Protein AF-S8BYC7-F1 (afdb_monomer_lite)

Secondary structure (DSSP, 8-state):
---PPPP--------------------------------SSSPPP-SS--EEEEE--SHHHHHHHHHHHHTT-EEEEEES-TT-------EEEHHHHHHTT--TTS--EEE--EEEE-TT--EEEE-TT--TT--EEE--HHHHHHHHHHHHHHTTPEEEE------PPPSSTT--

Foldseek 3Di:
DDDDDDDDDDDDDDDDDDDDDDDDDDPPPPVPPPPDPPDPPDDDDPPDAAEDEQEALFLVSLQVLLVCLLVVHAYEYEHQDLQDFDDDQQWDFPVVCVVVVPDPVQQPDWAQWDWDADPVRDIDIPRPPPDPPGTTGGGTRSSSSNVSNVSSVVSPYHYHNHDDDDDDDDPDSPDD

pLDDT: mean 80.49, std 22.07, range [30.42, 98.5]

Sequence (176 aa):
SSIALESFVGLRRQPTAEKSSAVFNKPTTLRRTLRVTASKTSARVTGRNLRVAVVGGGPAGGAAAETLAKGGIETILIERKLDNCKPCGGAIPLCMVGEFDLPLDIIDRRVTKMKMISPSNVAVDIGRTLKPHEYIGMVRREVLDAYLRDRAAAAGATIINGLFLKMDLPEFKNAP

Structure (mmCIF, N/CA/C/O backbone):
data_AF-S8BYC7-F1
#
_entry.id   AF-S8BYC7-F1
#
loop_
_atom_site.group_PDB
_atom_site.id
_atom_site.type_symbol
_atom_site.label_atom_id
_atom_site.label_alt_id
_atom_site.label_comp_id
_atom_site.label_asym_id
_atom_site.label_entity_id
_atom_site.label_seq_id
_atom_site.pdbx_PDB_ins_code
_atom_site.Cartn_x
_atom_site.Cartn_y
_atom_site.Cartn_z
_atom_site.occupancy
_atom_site.B_iso_or_equiv
_atom_site.auth_seq_id
_atom_site.auth_comp_id
_atom_site.auth_asym_id
_atom_site.auth_atom_id
_atom_site.pdbx_PDB_model_num
ATOM 1 N N . SER A 1 1 ? 6.367 -24.911 -8.406 1.00 40.38 1 SER A N 1
ATOM 2 C CA . SER A 1 1 ? 7.834 -24.924 -8.237 1.00 40.38 1 SER A CA 1
ATOM 3 C C . SER A 1 1 ? 8.243 -23.662 -7.498 1.00 40.38 1 SER A C 1
ATOM 5 O O . SER A 1 1 ? 8.170 -22.588 -8.074 1.00 40.38 1 SER A O 1
ATOM 7 N N . SER A 1 2 ? 8.510 -23.768 -6.194 1.00 34.25 2 SER A N 1
ATOM 8 C CA . SER A 1 2 ? 8.673 -22.621 -5.288 1.00 34.25 2 SER A CA 1
ATOM 9 C C . SER A 1 2 ? 10.102 -22.083 -5.353 1.00 34.25 2 SER A C 1
ATOM 11 O O . SER A 1 2 ? 11.039 -22.834 -5.094 1.00 34.25 2 SER A O 1
ATOM 13 N N . ILE A 1 3 ? 10.277 -20.808 -5.702 1.00 39.56 3 ILE A N 1
ATOM 14 C CA . ILE A 1 3 ? 11.582 -20.136 -5.707 1.00 39.56 3 ILE A CA 1
ATOM 15 C C . ILE A 1 3 ? 11.726 -19.422 -4.363 1.00 39.56 3 ILE A C 1
ATOM 17 O O . ILE A 1 3 ? 11.006 -18.468 -4.084 1.00 39.56 3 ILE A O 1
ATOM 21 N N . ALA A 1 4 ? 12.628 -19.914 -3.516 1.00 35.59 4 ALA A N 1
ATOM 22 C CA . ALA A 1 4 ? 13.038 -19.217 -2.304 1.00 35.59 4 ALA A CA 1
ATOM 23 C C . ALA A 1 4 ? 13.991 -18.072 -2.688 1.00 35.59 4 ALA A C 1
ATOM 25 O O . ALA A 1 4 ? 14.976 -18.294 -3.393 1.00 35.59 4 ALA A O 1
ATOM 26 N N . LEU A 1 5 ? 13.682 -16.849 -2.255 1.00 43.50 5 LEU A N 1
ATOM 27 C CA . LEU A 1 5 ? 14.568 -15.693 -2.384 1.00 43.50 5 LEU A CA 1
ATOM 28 C C . LEU A 1 5 ? 15.505 -15.651 -1.175 1.00 43.50 5 LEU A C 1
ATOM 30 O O . LEU A 1 5 ? 15.052 -15.549 -0.036 1.00 43.50 5 LEU A O 1
ATOM 34 N N . GLU A 1 6 ? 16.807 -15.726 -1.438 1.00 47.56 6 GLU A N 1
ATOM 35 C CA . GLU A 1 6 ? 17.845 -15.516 -0.429 1.00 47.56 6 GLU A CA 1
ATOM 36 C C . GLU A 1 6 ? 17.855 -14.063 0.061 1.00 47.56 6 GLU A C 1
ATOM 38 O O . GLU A 1 6 ? 17.713 -13.112 -0.714 1.00 47.56 6 GLU A O 1
ATOM 43 N N . SER A 1 7 ? 18.036 -13.901 1.371 1.00 40.31 7 SER A N 1
ATOM 44 C CA . SER A 1 7 ? 18.074 -12.599 2.035 1.00 40.31 7 SER A CA 1
ATOM 45 C C . SER A 1 7 ? 19.341 -11.813 1.677 1.00 40.31 7 SER A C 1
ATOM 47 O O . SER A 1 7 ? 20.458 -12.323 1.738 1.00 40.31 7 SER A O 1
ATOM 49 N N . PHE A 1 8 ? 19.164 -10.550 1.290 1.00 49.88 8 PHE A N 1
ATOM 50 C CA . PHE A 1 8 ? 20.242 -9.645 0.897 1.00 49.88 8 PHE A CA 1
ATOM 51 C C . PHE A 1 8 ? 21.062 -9.203 2.121 1.00 49.88 8 PHE A C 1
ATOM 53 O O . PHE A 1 8 ? 20.608 -8.386 2.922 1.00 49.88 8 PHE A O 1
ATOM 60 N N . VAL A 1 9 ? 22.286 -9.719 2.258 1.00 45.69 9 VAL A N 1
ATOM 61 C CA . VAL A 1 9 ? 23.288 -9.216 3.211 1.00 45.69 9 VAL A CA 1
ATOM 62 C C . VAL A 1 9 ? 24.200 -8.244 2.461 1.00 45.69 9 VAL A C 1
ATOM 64 O O . VAL A 1 9 ? 24.812 -8.602 1.459 1.00 45.69 9 VAL A O 1
ATOM 67 N N . GLY A 1 10 ? 24.240 -6.989 2.916 1.00 39.00 10 GLY A N 1
ATOM 68 C CA . GLY A 1 10 ? 24.953 -5.893 2.256 1.00 39.00 10 GLY A CA 1
ATOM 69 C C . GLY A 1 10 ? 26.457 -6.126 2.040 1.00 39.00 10 GLY A C 1
ATOM 70 O O . GLY A 1 10 ? 27.084 -6.988 2.652 1.00 39.00 10 GLY A O 1
ATOM 71 N N . LEU A 1 11 ? 27.043 -5.302 1.164 1.00 41.47 11 LEU A N 1
ATOM 72 C CA . LEU A 1 11 ? 28.454 -5.310 0.759 1.00 41.47 11 LEU A CA 1
ATOM 73 C C . LEU A 1 11 ? 29.409 -4.993 1.9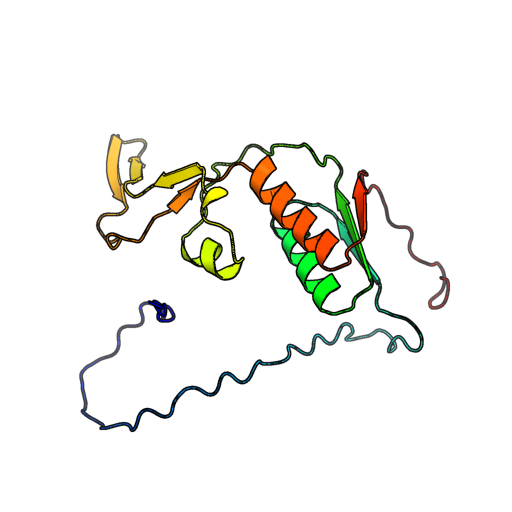27 1.00 41.47 11 LEU A C 1
ATOM 75 O O . LEU A 1 11 ? 29.902 -3.874 2.064 1.00 41.47 11 LEU A O 1
ATOM 79 N N . ARG A 1 12 ? 29.727 -5.994 2.750 1.00 34.19 12 ARG A N 1
ATOM 80 C CA . ARG A 1 12 ? 30.896 -5.974 3.638 1.00 34.19 12 ARG A CA 1
ATOM 81 C C . ARG A 1 12 ? 31.927 -6.960 3.097 1.00 34.19 12 ARG A C 1
ATOM 83 O O . ARG A 1 12 ? 31.698 -8.163 3.101 1.00 34.19 12 ARG A O 1
ATOM 90 N N . ARG A 1 13 ? 33.062 -6.448 2.608 1.00 39.50 13 ARG A N 1
ATOM 91 C CA . ARG A 1 13 ? 34.222 -7.273 2.229 1.00 39.50 13 ARG A CA 1
ATOM 92 C C . ARG A 1 13 ? 34.689 -8.074 3.452 1.00 39.50 13 ARG A C 1
ATOM 94 O O . ARG A 1 13 ? 34.970 -7.469 4.485 1.00 39.50 13 ARG A O 1
ATOM 101 N N . GLN A 1 14 ? 34.806 -9.394 3.323 1.00 36.16 14 GLN A N 1
ATOM 102 C CA . GLN A 1 14 ? 35.555 -10.241 4.256 1.00 36.16 14 GLN A CA 1
ATOM 103 C C . GLN A 1 14 ? 36.804 -10.815 3.562 1.00 36.16 14 GLN A C 1
ATOM 105 O O . GLN A 1 14 ? 36.732 -11.110 2.365 1.00 36.16 14 GLN A O 1
ATOM 110 N N . PRO A 1 15 ? 37.942 -10.962 4.269 1.00 34.75 15 PRO A N 1
ATOM 111 C CA . PRO A 1 15 ? 39.125 -11.633 3.748 1.00 34.75 15 PRO A CA 1
ATOM 112 C C . PRO A 1 15 ? 38.979 -13.162 3.815 1.00 34.75 15 PRO A C 1
ATOM 114 O O . PRO A 1 15 ? 38.385 -13.688 4.747 1.00 34.75 15 PRO A O 1
ATOM 117 N N . THR A 1 16 ? 39.537 -13.800 2.783 1.00 34.22 16 THR A N 1
ATOM 118 C CA . THR A 1 16 ? 40.051 -15.177 2.609 1.00 34.22 16 THR A CA 1
ATOM 119 C C . THR A 1 16 ? 39.579 -16.341 3.497 1.00 34.22 16 THR A C 1
ATOM 121 O O . THR A 1 16 ? 39.525 -16.281 4.717 1.00 34.22 16 THR A O 1
ATOM 124 N N . ALA A 1 17 ? 39.345 -17.451 2.793 1.00 39.28 17 ALA A N 1
ATOM 125 C CA . ALA A 1 17 ? 38.719 -18.705 3.186 1.00 39.28 17 ALA A CA 1
ATOM 126 C C . ALA A 1 17 ? 39.431 -19.543 4.263 1.00 39.28 17 ALA A C 1
ATOM 128 O O . ALA A 1 17 ? 40.625 -19.803 4.158 1.00 39.28 17 ALA A O 1
ATOM 129 N N . GLU A 1 18 ? 38.626 -20.145 5.143 1.00 30.42 18 GLU A N 1
ATOM 130 C CA . GLU A 1 18 ? 38.890 -21.452 5.752 1.00 30.42 18 GLU A CA 1
ATOM 131 C C . GLU A 1 18 ? 37.636 -22.336 5.650 1.00 30.42 18 GLU A C 1
ATOM 133 O O . GLU A 1 18 ? 36.502 -21.886 5.831 1.00 30.42 18 GLU A O 1
ATOM 138 N N . LYS A 1 19 ? 37.846 -23.607 5.290 1.00 35.78 19 LYS A N 1
ATOM 139 C CA . LYS A 1 19 ? 36.805 -24.625 5.118 1.00 35.78 19 LYS A CA 1
ATOM 140 C C . LYS A 1 19 ? 36.374 -25.147 6.490 1.00 35.78 19 LYS A C 1
ATOM 142 O O . LYS A 1 19 ? 37.136 -25.858 7.133 1.00 35.78 19 LYS A O 1
ATOM 147 N N . SER A 1 20 ? 35.134 -24.873 6.888 1.00 32.41 20 SER A N 1
ATOM 148 C CA . SER A 1 20 ? 34.458 -25.587 7.973 1.00 32.41 20 SER A CA 1
ATOM 149 C C . SER A 1 20 ? 33.157 -26.182 7.443 1.00 32.41 20 SER A C 1
ATOM 151 O O . SER A 1 20 ? 32.283 -25.480 6.935 1.00 32.41 20 SER A O 1
ATOM 153 N N . SER A 1 21 ? 33.064 -27.506 7.499 1.00 38.94 21 SER A N 1
ATOM 154 C CA . SER A 1 21 ? 31.879 -28.288 7.167 1.00 38.94 21 SER A CA 1
ATOM 155 C C . SER A 1 21 ? 30.823 -28.083 8.251 1.00 38.94 21 SER A C 1
ATOM 157 O O . SER A 1 21 ? 30.837 -28.762 9.276 1.00 38.94 21 SER A O 1
ATOM 159 N N . ALA A 1 22 ? 29.918 -27.133 8.029 1.00 34.59 22 ALA A N 1
ATOM 160 C CA . ALA A 1 22 ? 28.786 -26.882 8.907 1.00 34.59 22 ALA A CA 1
ATOM 161 C C . ALA A 1 22 ? 27.540 -27.631 8.412 1.0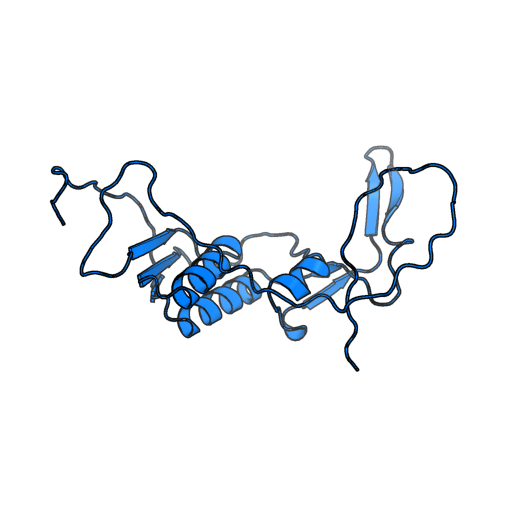0 34.59 22 ALA A C 1
ATOM 163 O O . ALA A 1 22 ? 27.071 -27.447 7.289 1.00 34.59 22 ALA A O 1
ATOM 164 N N . VAL A 1 23 ? 27.009 -28.486 9.281 1.00 37.34 23 VAL A N 1
ATOM 165 C CA . VAL A 1 23 ? 25.729 -29.180 9.128 1.00 37.34 23 VAL A CA 1
ATOM 166 C C . VAL A 1 23 ? 24.604 -28.144 9.006 1.00 37.34 23 VAL A C 1
ATOM 168 O O . VAL A 1 23 ? 24.401 -27.326 9.903 1.00 37.34 23 VAL A O 1
ATOM 171 N N . PHE A 1 24 ? 23.867 -28.173 7.894 1.00 33.56 24 PHE A N 1
ATOM 172 C CA . PHE A 1 24 ? 22.707 -27.311 7.663 1.00 33.56 24 PHE A CA 1
ATOM 173 C C . PHE A 1 24 ? 21.520 -27.787 8.514 1.00 33.56 24 PHE A C 1
ATOM 175 O O . PHE A 1 24 ? 20.750 -28.659 8.108 1.00 33.56 24 PHE A O 1
ATOM 182 N N . ASN A 1 25 ? 21.339 -27.196 9.695 1.00 40.19 25 ASN A N 1
ATOM 183 C CA . ASN A 1 25 ? 20.055 -27.269 10.387 1.00 40.19 25 ASN A CA 1
ATOM 184 C C . ASN A 1 25 ? 19.045 -26.393 9.637 1.00 40.19 25 ASN A C 1
ATOM 186 O O . ASN A 1 25 ? 19.279 -25.203 9.422 1.00 40.19 25 ASN A O 1
ATOM 190 N N . LYS A 1 26 ? 17.915 -26.989 9.235 1.00 37.75 26 LYS A N 1
ATOM 191 C CA . LYS A 1 26 ? 16.782 -26.264 8.644 1.00 37.75 26 LYS A CA 1
ATOM 192 C C . LYS A 1 26 ? 16.400 -25.098 9.568 1.00 37.75 26 LYS A C 1
ATOM 194 O O . LYS A 1 26 ? 16.201 -25.342 10.760 1.00 37.75 26 LYS A O 1
ATOM 199 N N . PRO A 1 27 ? 16.251 -23.861 9.064 1.00 39.69 27 PRO A N 1
ATOM 200 C CA . PRO A 1 27 ? 15.776 -22.766 9.889 1.00 39.69 27 PRO A CA 1
ATOM 201 C C . PRO A 1 27 ? 14.320 -23.050 10.262 1.00 39.69 27 PRO A C 1
ATOM 203 O O . PRO A 1 27 ? 13.408 -22.932 9.446 1.00 39.69 27 PRO A O 1
ATOM 206 N N . THR A 1 28 ? 14.095 -23.457 11.508 1.00 44.72 28 THR A N 1
ATOM 207 C CA . THR A 1 28 ? 12.777 -23.406 12.133 1.00 44.72 28 THR A CA 1
ATOM 208 C C . THR A 1 28 ? 12.301 -21.964 12.060 1.00 44.72 28 THR A C 1
ATOM 210 O O . THR A 1 28 ? 12.857 -21.090 12.727 1.00 44.72 28 THR A O 1
ATOM 213 N N . THR A 1 29 ? 11.286 -21.701 11.237 1.00 49.06 29 THR A N 1
ATOM 214 C CA . THR A 1 29 ? 10.573 -20.425 11.189 1.00 49.06 29 THR A CA 1
ATOM 215 C C . THR A 1 29 ? 9.829 -20.233 12.507 1.00 49.06 29 THR A C 1
ATOM 217 O O . THR A 1 29 ? 8.621 -20.452 12.603 1.00 49.06 29 THR A O 1
ATOM 220 N N . LEU A 1 30 ? 10.555 -19.842 13.552 1.00 47.25 30 LEU A N 1
ATOM 221 C CA . LEU A 1 30 ? 9.968 -19.236 14.732 1.00 47.25 30 LEU A CA 1
ATOM 222 C C . LEU A 1 30 ? 9.342 -17.932 14.247 1.00 47.25 30 LEU A C 1
ATOM 224 O O . LEU A 1 30 ? 10.035 -16.930 14.068 1.00 47.25 30 LEU A O 1
ATOM 228 N N . ARG A 1 31 ? 8.030 -17.959 13.979 1.00 53.06 31 ARG A N 1
ATOM 229 C CA . ARG A 1 31 ? 7.223 -16.747 13.839 1.00 53.06 31 ARG A CA 1
ATOM 230 C C . ARG A 1 31 ? 7.440 -15.956 15.121 1.00 53.06 31 ARG A C 1
ATOM 232 O O . ARG A 1 31 ? 6.837 -16.256 16.147 1.00 53.06 31 ARG A O 1
ATOM 239 N N . ARG A 1 32 ? 8.353 -14.985 15.088 1.00 49.75 32 ARG A N 1
ATOM 240 C CA . ARG A 1 32 ? 8.502 -14.007 16.159 1.00 49.75 32 ARG A CA 1
ATOM 241 C C . ARG A 1 32 ? 7.181 -13.259 16.212 1.00 49.75 32 ARG A C 1
ATOM 243 O O . ARG A 1 32 ? 6.936 -12.373 15.402 1.00 49.75 32 ARG A O 1
ATOM 250 N N . THR A 1 33 ? 6.320 -13.643 17.144 1.00 49.19 33 THR A N 1
ATOM 251 C CA . THR A 1 33 ? 5.204 -12.810 17.572 1.00 49.19 33 THR A CA 1
ATOM 252 C C . THR A 1 33 ? 5.807 -11.503 18.059 1.00 49.19 33 THR A C 1
ATOM 254 O O . THR A 1 33 ? 6.380 -11.438 19.148 1.00 49.19 33 THR A O 1
ATOM 257 N N . LEU A 1 34 ? 5.752 -10.479 17.211 1.00 50.09 34 LEU A N 1
ATOM 258 C CA . LEU A 1 34 ? 6.074 -9.112 17.580 1.00 50.09 34 LEU A CA 1
ATOM 259 C C . LEU A 1 34 ? 5.114 -8.715 18.701 1.00 50.09 34 LEU A C 1
ATOM 261 O O . LEU A 1 34 ? 3.930 -8.477 18.477 1.00 50.09 34 LEU A O 1
ATOM 265 N N . ARG A 1 35 ? 5.621 -8.692 19.936 1.00 53.19 35 ARG A N 1
ATOM 266 C CA . ARG A 1 35 ? 4.882 -8.166 21.078 1.00 53.19 35 ARG A CA 1
ATOM 267 C C . ARG A 1 35 ? 5.071 -6.655 21.081 1.00 53.19 35 ARG A C 1
ATOM 269 O O . ARG A 1 35 ? 6.059 -6.149 21.603 1.00 53.19 35 ARG A O 1
ATOM 276 N N . VAL A 1 36 ? 4.145 -5.944 20.446 1.00 56.62 36 VAL A N 1
ATOM 277 C CA . VAL A 1 36 ? 4.123 -4.480 20.463 1.00 56.62 36 VAL A CA 1
ATOM 278 C C . VAL A 1 36 ? 3.588 -4.029 21.821 1.00 56.62 36 VAL A C 1
ATOM 280 O O . VAL A 1 36 ? 2.401 -4.157 22.116 1.00 56.62 36 VAL A O 1
ATOM 283 N N . THR A 1 37 ? 4.472 -3.526 22.681 1.00 53.41 37 THR A N 1
ATOM 284 C CA . THR A 1 37 ? 4.077 -2.909 23.951 1.00 53.41 37 THR A CA 1
ATOM 285 C C . THR A 1 37 ? 3.661 -1.468 23.667 1.00 53.41 37 THR A C 1
ATOM 287 O O . THR A 1 37 ? 4.506 -0.588 23.537 1.00 53.41 37 THR A O 1
ATOM 290 N N . ALA A 1 38 ? 2.355 -1.225 23.549 1.00 56.69 38 ALA A N 1
ATOM 291 C CA . ALA A 1 38 ? 1.772 0.061 23.145 1.00 56.69 38 ALA A CA 1
ATOM 292 C C . ALA A 1 38 ? 1.925 1.212 24.169 1.00 56.69 38 ALA A C 1
ATOM 294 O O . ALA A 1 38 ? 1.286 2.249 24.030 1.00 56.69 38 ALA A O 1
ATOM 295 N N . SER A 1 39 ? 2.731 1.062 25.222 1.00 55.09 39 SER A N 1
ATOM 296 C CA . SER A 1 39 ? 2.817 2.068 26.278 1.00 55.09 39 SER A CA 1
ATOM 297 C C . SER A 1 39 ? 4.108 1.953 27.087 1.00 55.09 39 SER A C 1
ATOM 299 O O . SER A 1 39 ? 4.389 0.908 27.672 1.00 55.09 39 SER A O 1
ATOM 301 N N . LYS A 1 40 ? 4.867 3.053 27.159 1.00 54.44 40 LYS A N 1
ATOM 302 C CA . LYS A 1 40 ? 5.939 3.255 28.152 1.00 54.44 40 LYS A CA 1
ATOM 303 C C . LYS A 1 40 ? 5.434 3.976 29.417 1.00 54.44 40 LYS A C 1
ATOM 305 O O . LYS A 1 40 ? 6.136 3.973 30.418 1.00 54.44 40 LYS A O 1
ATOM 310 N N . THR A 1 41 ? 4.251 4.603 29.368 1.00 60.62 41 THR A N 1
ATOM 311 C CA . THR A 1 41 ? 3.768 5.567 30.387 1.00 60.62 41 THR A CA 1
ATOM 312 C C . THR A 1 41 ? 2.263 5.522 30.685 1.00 60.62 41 THR A C 1
ATOM 314 O O . THR A 1 41 ? 1.832 6.052 31.703 1.00 60.62 41 THR A O 1
ATOM 317 N N . SER A 1 42 ? 1.445 4.908 29.831 1.00 64.94 42 SER A N 1
ATOM 318 C CA . SER A 1 42 ? -0.009 4.782 30.009 1.00 64.94 42 SER A CA 1
ATOM 319 C C . SER A 1 42 ? -0.397 3.482 30.715 1.00 64.94 42 SER A C 1
ATOM 321 O O . SER A 1 42 ? 0.211 2.431 30.487 1.00 64.94 42 SER A O 1
ATOM 323 N N . ALA A 1 43 ? -1.442 3.547 31.544 1.00 67.75 43 ALA A N 1
ATOM 324 C CA . ALA A 1 43 ? -2.013 2.379 32.204 1.00 67.75 43 ALA A CA 1
ATOM 325 C C . ALA A 1 43 ? -2.436 1.318 31.176 1.00 67.75 43 ALA A C 1
ATOM 327 O O . ALA A 1 43 ? -2.862 1.631 30.061 1.00 67.75 43 ALA A O 1
ATOM 328 N N . ARG A 1 44 ? -2.311 0.042 31.550 1.00 67.12 44 ARG A N 1
ATOM 329 C CA . ARG A 1 44 ? -2.750 -1.068 30.703 1.00 67.12 44 ARG A CA 1
ATOM 330 C C . ARG A 1 44 ? -4.263 -0.965 30.510 1.00 67.12 44 ARG A C 1
ATOM 332 O O . ARG A 1 44 ? -5.003 -0.993 31.486 1.00 67.12 44 ARG A O 1
ATOM 339 N N . VAL A 1 45 ? -4.708 -0.868 29.261 1.00 71.50 45 VAL A N 1
ATOM 340 C CA . VAL A 1 45 ? -6.136 -0.875 28.928 1.00 71.50 45 VAL A CA 1
ATOM 341 C C . VAL A 1 45 ? -6.696 -2.266 29.248 1.00 71.50 45 VAL A C 1
ATOM 343 O O . VAL A 1 45 ? -6.216 -3.262 28.707 1.00 71.50 45 VAL A O 1
ATOM 346 N N . THR A 1 46 ? -7.665 -2.346 30.161 1.00 75.50 46 THR A N 1
ATOM 347 C CA . THR A 1 46 ? -8.364 -3.582 30.547 1.00 75.50 46 THR A CA 1
ATOM 348 C C . THR A 1 46 ? -9.827 -3.512 30.106 1.00 75.50 46 THR A C 1
ATOM 350 O O . THR A 1 46 ? -10.421 -2.438 30.071 1.00 75.50 46 THR A O 1
ATOM 353 N N . GLY A 1 47 ? -10.411 -4.650 29.716 1.00 78.56 47 GLY A N 1
ATOM 354 C CA . GLY A 1 47 ? -11.845 -4.750 29.402 1.00 78.56 47 GLY A CA 1
ATOM 355 C C . GLY A 1 47 ? -12.304 -4.162 28.060 1.00 78.56 47 GLY A C 1
ATOM 356 O O . GLY A 1 47 ? -13.498 -4.185 27.786 1.00 78.56 47 GLY A O 1
ATOM 357 N N . ARG A 1 48 ? -11.398 -3.659 27.208 1.00 77.06 48 ARG A N 1
ATOM 358 C CA . ARG A 1 48 ? -11.723 -3.226 25.837 1.00 77.06 48 ARG A CA 1
ATOM 359 C C . ARG A 1 48 ? -10.567 -3.453 24.868 1.00 77.06 48 ARG A C 1
ATOM 361 O O . ARG A 1 48 ? -9.406 -3.460 25.280 1.00 77.06 48 ARG A O 1
ATOM 368 N N . ASN A 1 49 ? -10.892 -3.580 23.584 1.00 78.44 49 ASN A N 1
ATOM 369 C CA . ASN A 1 49 ? -9.893 -3.649 22.522 1.00 78.44 49 ASN A CA 1
ATOM 370 C C . ASN A 1 49 ? -9.169 -2.303 22.378 1.00 78.44 49 ASN A C 1
ATOM 372 O O . ASN A 1 49 ? -9.725 -1.234 22.656 1.00 78.44 49 ASN A O 1
ATOM 376 N N . LEU A 1 50 ? -7.912 -2.359 21.935 1.00 88.19 50 LEU A N 1
ATOM 377 C CA . LEU A 1 50 ? -7.208 -1.158 21.498 1.00 88.19 50 LEU A CA 1
ATOM 378 C C . LEU A 1 50 ? -7.911 -0.598 20.262 1.00 88.19 50 LEU A C 1
ATOM 380 O O . LEU A 1 50 ? -8.302 -1.359 19.378 1.00 88.19 50 LEU A O 1
ATOM 384 N N . ARG A 1 51 ? -8.040 0.728 20.223 1.00 91.25 51 ARG A N 1
ATOM 385 C CA . ARG A 1 51 ? -8.607 1.476 19.102 1.00 91.25 51 ARG A CA 1
ATOM 386 C C . ARG A 1 51 ? -7.517 2.292 18.441 1.00 91.25 51 ARG A C 1
ATOM 388 O O . ARG A 1 51 ? -6.787 2.995 19.140 1.00 91.25 51 ARG A O 1
ATOM 395 N N . VAL A 1 52 ? -7.421 2.215 17.122 1.00 95.00 52 VAL A N 1
ATOM 396 C CA . VAL A 1 52 ? -6.449 2.986 16.345 1.00 95.00 52 VAL A CA 1
ATOM 397 C C . VAL A 1 52 ? -7.146 3.632 15.159 1.00 95.00 52 VAL A C 1
ATOM 399 O O . VAL A 1 52 ? -7.785 2.952 14.359 1.00 95.00 52 VAL A O 1
ATOM 402 N N . ALA A 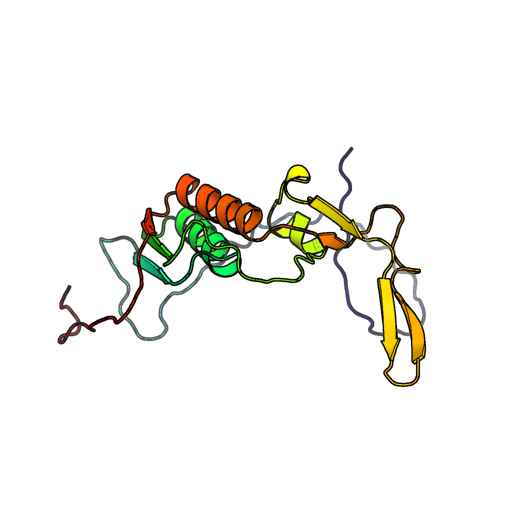1 53 ? -6.986 4.948 15.035 1.00 96.81 53 ALA A N 1
ATOM 403 C CA . ALA A 1 53 ? -7.329 5.678 13.826 1.00 96.81 53 ALA A CA 1
ATOM 404 C C . ALA A 1 53 ? -6.079 5.811 12.942 1.00 96.81 53 ALA A C 1
ATOM 406 O O . ALA A 1 53 ? -5.062 6.357 13.370 1.00 96.81 53 ALA A O 1
ATOM 407 N N . VAL A 1 54 ? -6.151 5.314 11.710 1.00 98.19 54 VAL A N 1
ATOM 408 C CA . VAL A 1 54 ? -5.138 5.483 10.666 1.00 98.19 54 VAL A CA 1
ATOM 409 C C . VAL A 1 54 ? -5.600 6.609 9.748 1.00 98.19 54 VAL A C 1
ATOM 411 O O . VAL A 1 54 ? -6.622 6.488 9.078 1.00 98.19 54 VAL A O 1
ATOM 414 N N . VAL A 1 55 ? -4.861 7.717 9.721 1.00 97.81 55 VAL A N 1
ATOM 415 C CA . VAL A 1 55 ? -5.208 8.890 8.907 1.00 97.81 55 VAL A CA 1
ATOM 416 C C . VAL A 1 55 ? -4.414 8.864 7.601 1.00 97.81 55 VAL A C 1
ATOM 418 O O . VAL A 1 55 ? -3.193 9.015 7.602 1.00 97.81 55 VAL A O 1
ATOM 421 N N . GLY A 1 56 ? -5.125 8.694 6.487 1.00 97.25 56 GLY A N 1
ATOM 422 C CA . GLY A 1 56 ? -4.589 8.515 5.139 1.00 97.25 56 GLY A CA 1
ATOM 423 C C . GLY A 1 56 ? -4.635 7.053 4.690 1.00 97.25 56 GLY A C 1
ATOM 424 O O . GLY A 1 56 ? -4.123 6.169 5.366 1.00 97.25 56 GLY A O 1
ATOM 425 N N . 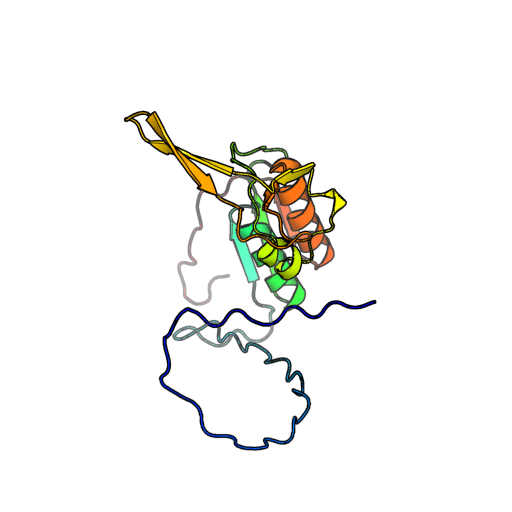GLY A 1 57 ? -5.216 6.805 3.518 1.00 96.31 57 GLY A N 1
ATOM 426 C CA . GLY A 1 57 ? -5.464 5.491 2.917 1.00 96.31 57 GLY A CA 1
ATOM 427 C C . GLY A 1 57 ? -4.587 5.151 1.715 1.00 96.31 57 GLY A C 1
ATOM 428 O O . GLY A 1 57 ? -4.963 4.302 0.914 1.00 96.31 57 GLY A O 1
ATOM 429 N N . GLY A 1 58 ? -3.433 5.808 1.569 1.00 95.56 58 GLY A N 1
ATOM 430 C CA . GLY A 1 58 ? -2.405 5.391 0.609 1.00 95.56 58 GLY A CA 1
ATOM 431 C C . GLY A 1 58 ? -1.704 4.086 1.030 1.00 95.56 58 GLY A C 1
ATOM 432 O O . GLY A 1 58 ? -2.095 3.477 2.025 1.00 95.56 58 GLY A O 1
ATOM 433 N N . PRO A 1 59 ? -0.605 3.679 0.365 1.00 95.06 59 PRO A N 1
ATOM 434 C CA . PRO A 1 59 ? -0.002 2.363 0.584 1.00 95.06 59 PRO A CA 1
ATOM 435 C C . PRO A 1 59 ? 0.429 2.104 2.030 1.00 95.06 59 PRO A C 1
ATOM 437 O O . PRO A 1 59 ? 0.161 1.041 2.580 1.00 95.06 59 PRO A O 1
ATOM 440 N N . ALA A 1 60 ? 1.032 3.107 2.675 1.00 95.62 60 ALA A N 1
ATOM 441 C CA . ALA A 1 60 ? 1.432 3.013 4.076 1.00 95.62 60 ALA A CA 1
ATOM 442 C C . ALA A 1 60 ? 0.224 2.852 5.015 1.00 95.62 60 ALA A C 1
ATOM 444 O O . ALA A 1 60 ? 0.264 2.043 5.936 1.00 95.62 60 ALA A O 1
ATOM 445 N N . GLY A 1 61 ? -0.852 3.602 4.769 1.00 97.19 61 GLY A N 1
ATOM 446 C CA . GLY A 1 61 ? -2.056 3.571 5.594 1.00 97.19 61 GLY A CA 1
ATOM 447 C C . GLY A 1 61 ? -2.866 2.293 5.415 1.00 97.19 61 GLY A C 1
ATOM 448 O O . GLY A 1 61 ? -3.245 1.677 6.406 1.00 97.19 61 GLY A O 1
ATOM 449 N N . GLY A 1 62 ? -3.063 1.848 4.170 1.00 97.00 62 GLY A N 1
ATOM 450 C CA . GLY A 1 62 ? -3.715 0.573 3.867 1.00 97.00 62 GLY A CA 1
ATOM 451 C C . GLY A 1 62 ? -2.977 -0.609 4.500 1.00 97.00 62 GLY A C 1
ATOM 452 O O . GLY A 1 62 ? -3.586 -1.395 5.221 1.00 97.00 62 GLY A O 1
ATOM 453 N N . ALA A 1 63 ? -1.650 -0.675 4.342 1.00 97.06 63 ALA A N 1
ATOM 454 C CA . ALA A 1 63 ? -0.840 -1.729 4.955 1.00 97.06 63 ALA A CA 1
ATOM 455 C C . ALA A 1 63 ? -0.843 -1.680 6.494 1.00 97.06 63 ALA A C 1
ATOM 457 O O . ALA A 1 63 ? -0.919 -2.721 7.154 1.00 97.06 63 ALA A O 1
ATOM 458 N N . ALA A 1 64 ? -0.782 -0.479 7.082 1.00 97.81 64 ALA A N 1
ATOM 459 C CA . ALA A 1 64 ? -0.876 -0.311 8.528 1.00 97.81 64 ALA A CA 1
ATOM 460 C C . ALA A 1 64 ? -2.243 -0.771 9.047 1.00 97.81 64 ALA A C 1
ATOM 462 O O . ALA A 1 64 ? -2.303 -1.544 10.002 1.00 97.81 64 ALA A O 1
ATOM 463 N N . ALA A 1 65 ? -3.330 -0.349 8.399 1.00 98.19 65 ALA A N 1
ATOM 464 C CA . ALA A 1 65 ? -4.680 -0.710 8.804 1.00 98.19 65 ALA A CA 1
ATOM 465 C C . ALA A 1 65 ? -4.938 -2.216 8.681 1.00 98.19 65 ALA A C 1
ATOM 467 O O . ALA A 1 65 ? -5.481 -2.815 9.605 1.00 98.19 65 ALA A O 1
ATOM 468 N N . GLU A 1 66 ? -4.479 -2.844 7.596 1.00 97.88 66 GLU A N 1
ATOM 469 C CA . GLU A 1 66 ? -4.547 -4.296 7.429 1.00 97.88 66 GLU A CA 1
ATOM 470 C C . GLU A 1 66 ? -3.804 -5.029 8.552 1.00 97.88 66 GLU A C 1
ATOM 472 O O . GLU A 1 66 ? -4.332 -5.970 9.146 1.00 97.88 66 GLU A O 1
ATOM 477 N N . THR A 1 67 ? -2.583 -4.591 8.866 1.00 96.56 67 THR A N 1
ATOM 478 C CA . THR A 1 67 ? -1.753 -5.225 9.899 1.00 96.56 67 THR A CA 1
ATOM 479 C C . THR A 1 67 ? -2.386 -5.100 11.284 1.00 96.56 67 THR A C 1
ATOM 481 O O . THR A 1 67 ? -2.419 -6.074 12.038 1.00 96.56 67 THR A O 1
ATOM 484 N N . LEU A 1 68 ? -2.913 -3.919 11.622 1.00 96.25 68 LEU A N 1
ATOM 485 C CA . LEU A 1 68 ? -3.592 -3.671 12.895 1.00 96.25 68 LEU A CA 1
ATOM 486 C C . LEU A 1 68 ? -4.872 -4.510 13.020 1.00 96.25 68 LEU A C 1
ATOM 488 O O . LEU A 1 68 ? -5.068 -5.168 14.043 1.00 96.25 68 LEU A O 1
ATOM 492 N N . ALA A 1 69 ? -5.688 -4.557 11.964 1.00 96.50 69 ALA A N 1
ATOM 493 C CA . ALA A 1 69 ? -6.921 -5.337 11.939 1.00 96.50 69 ALA A CA 1
ATOM 494 C C . ALA A 1 69 ? -6.650 -6.847 12.068 1.00 96.50 69 ALA A C 1
ATOM 496 O O . ALA A 1 69 ? -7.238 -7.506 12.925 1.00 96.50 69 ALA A O 1
ATOM 497 N N . LYS A 1 70 ? -5.655 -7.384 11.341 1.00 95.00 70 LYS A N 1
ATOM 498 C CA . LYS A 1 70 ? -5.177 -8.774 11.511 1.00 95.00 70 LYS A CA 1
ATOM 499 C C . LYS A 1 70 ? -4.676 -9.065 12.930 1.00 95.00 70 LYS A C 1
ATOM 501 O O . LYS A 1 70 ? -4.742 -10.204 13.385 1.00 95.00 70 LYS A O 1
ATOM 506 N N . GLY A 1 71 ? -4.174 -8.047 13.628 1.00 92.62 71 GLY A N 1
ATOM 507 C CA . GLY A 1 71 ? -3.763 -8.118 15.030 1.00 92.62 71 GLY A CA 1
ATOM 508 C C . GLY A 1 71 ? -4.914 -8.081 16.044 1.00 92.62 71 GLY A C 1
ATOM 509 O O . GLY A 1 71 ? -4.642 -8.127 17.243 1.00 92.62 71 GLY A O 1
ATOM 510 N N . GLY A 1 72 ? -6.174 -7.983 15.601 1.00 91.69 72 GLY A N 1
ATOM 511 C CA . GLY A 1 72 ? -7.354 -7.892 16.467 1.00 91.69 72 GLY A CA 1
ATOM 512 C C . GLY A 1 72 ? -7.579 -6.506 17.081 1.00 91.69 72 GLY A C 1
ATOM 513 O O . GLY A 1 72 ? -8.323 -6.374 18.053 1.00 91.69 72 GLY A O 1
ATOM 514 N N . ILE A 1 73 ? -6.918 -5.472 16.552 1.00 94.00 73 ILE A N 1
ATOM 515 C CA . ILE A 1 73 ? -7.081 -4.084 16.993 1.00 94.00 73 ILE A CA 1
ATOM 516 C C . ILE A 1 73 ? -8.272 -3.476 16.253 1.00 94.00 73 ILE A C 1
ATOM 518 O O . ILE A 1 73 ? -8.372 -3.579 15.029 1.00 94.00 73 ILE A O 1
ATOM 522 N N . GLU A 1 74 ? -9.154 -2.798 16.987 1.00 94.94 74 GLU A N 1
ATOM 523 C CA . GLU A 1 74 ? -10.269 -2.054 16.405 1.00 94.94 74 GLU A CA 1
ATOM 524 C C . GLU A 1 74 ? -9.700 -0.873 15.608 1.00 94.94 74 GLU A C 1
ATOM 526 O O . GLU A 1 74 ? -9.201 0.107 16.167 1.00 94.94 74 GLU A O 1
ATOM 531 N N . THR A 1 75 ? -9.702 -1.010 14.285 1.00 97.62 75 THR A N 1
ATOM 532 C CA . THR A 1 75 ? -8.946 -0.134 13.391 1.00 97.62 75 THR A CA 1
ATOM 533 C C . THR A 1 75 ? -9.895 0.643 12.498 1.00 97.62 75 THR A C 1
ATOM 535 O O . THR A 1 75 ? -10.712 0.054 11.794 1.00 97.62 75 THR A O 1
ATOM 538 N N . ILE A 1 76 ? -9.761 1.966 12.504 1.00 98.12 76 ILE A N 1
ATOM 539 C CA . ILE A 1 76 ? -10.513 2.875 11.642 1.00 98.12 76 ILE A CA 1
ATOM 540 C C . ILE A 1 76 ? -9.527 3.548 10.692 1.00 98.12 76 ILE A C 1
ATOM 542 O O . ILE A 1 76 ? -8.637 4.262 11.142 1.00 98.12 76 ILE A O 1
ATOM 546 N N . LEU A 1 77 ? -9.670 3.346 9.386 1.00 98.50 77 LEU A N 1
ATOM 547 C CA . LEU A 1 77 ? -8.896 4.053 8.368 1.00 98.50 77 LEU A CA 1
ATOM 548 C C . LEU A 1 77 ? -9.729 5.210 7.823 1.00 98.50 77 LEU A C 1
ATOM 550 O O . LEU A 1 77 ? -10.839 5.001 7.347 1.00 98.50 77 LEU A O 1
ATOM 554 N N . ILE A 1 78 ? -9.184 6.420 7.861 1.00 98.19 78 ILE A N 1
ATOM 555 C CA . ILE A 1 78 ? -9.837 7.635 7.372 1.00 98.19 78 ILE A CA 1
ATOM 556 C C . ILE A 1 78 ? -9.067 8.124 6.148 1.00 98.19 78 ILE A C 1
ATOM 558 O O . ILE A 1 78 ? -7.902 8.499 6.262 1.00 98.19 78 ILE A O 1
ATOM 562 N N . GLU A 1 79 ? -9.701 8.144 4.980 1.00 97.25 79 GLU A N 1
ATOM 563 C CA . GLU A 1 79 ? -9.114 8.683 3.749 1.00 97.25 79 GLU A CA 1
ATOM 564 C C . GLU A 1 79 ? -10.033 9.742 3.149 1.00 97.25 79 GLU A C 1
ATOM 566 O O . GLU A 1 79 ? -11.232 9.529 3.012 1.00 97.25 79 GLU A O 1
ATOM 571 N N . ARG A 1 80 ? -9.458 10.884 2.763 1.00 96.31 80 ARG A N 1
ATOM 572 C CA . ARG A 1 80 ? -10.195 12.031 2.224 1.00 96.31 80 ARG A CA 1
ATOM 573 C C . ARG A 1 80 ? -10.797 11.746 0.851 1.00 96.31 80 ARG A C 1
ATOM 575 O O . ARG A 1 80 ? -11.842 12.302 0.531 1.00 96.31 80 ARG A O 1
ATOM 582 N N . LYS A 1 81 ? -10.086 11.005 0.001 1.00 93.81 81 LYS A N 1
ATOM 583 C CA . LYS A 1 81 ? -10.502 10.730 -1.377 1.00 93.81 81 LYS A CA 1
ATOM 584 C C . LYS A 1 81 ? -10.185 9.290 -1.757 1.00 93.81 81 LYS A C 1
ATOM 586 O O . LYS A 1 81 ? -9.056 8.963 -2.120 1.00 93.81 81 LYS A O 1
ATOM 591 N N . LEU A 1 82 ? -11.203 8.437 -1.703 1.00 92.44 82 LEU A N 1
ATOM 592 C CA . LEU A 1 82 ? -11.080 7.012 -2.022 1.00 92.44 82 LEU A CA 1
ATOM 593 C C . LEU A 1 82 ? -10.811 6.726 -3.512 1.00 92.44 82 LEU A C 1
ATOM 595 O O . LEU A 1 82 ? -10.378 5.626 -3.844 1.00 92.44 82 LEU A O 1
ATOM 599 N N . ASP A 1 83 ? -11.056 7.693 -4.387 1.00 89.62 83 ASP A N 1
ATOM 600 C CA . ASP A 1 83 ? -10.865 7.645 -5.841 1.00 89.62 83 ASP A CA 1
ATOM 601 C C . ASP A 1 83 ? -9.598 8.387 -6.306 1.00 89.62 83 ASP A C 1
ATOM 603 O O . ASP A 1 83 ? -9.316 8.485 -7.500 1.00 89.62 83 ASP A O 1
ATOM 607 N N . ASN A 1 84 ? -8.819 8.948 -5.378 1.00 85.56 84 ASN A N 1
ATOM 608 C CA . ASN A 1 84 ? -7.722 9.832 -5.735 1.00 85.56 84 ASN A CA 1
ATOM 609 C C . ASN A 1 84 ? -6.524 9.079 -6.319 1.00 85.56 84 ASN A C 1
ATOM 611 O O . ASN A 1 84 ? -5.860 8.296 -5.642 1.00 85.56 84 ASN A O 1
ATOM 615 N N . CYS A 1 85 ? -6.150 9.450 -7.540 1.00 85.31 85 CYS A N 1
ATOM 616 C CA . CYS A 1 85 ? -4.873 9.085 -8.137 1.00 85.31 85 CYS A CA 1
ATOM 617 C C . CYS A 1 85 ? -3.815 10.142 -7.779 1.00 85.31 85 CYS A C 1
ATOM 619 O O . CYS A 1 85 ? -3.705 11.190 -8.419 1.00 85.31 85 CYS A O 1
ATOM 621 N N . LYS A 1 86 ? -3.025 9.901 -6.723 1.00 87.25 86 LYS A N 1
ATOM 622 C CA . LYS A 1 86 ? -1.884 10.778 -6.405 1.00 87.25 86 LYS A CA 1
ATOM 623 C C . LYS A 1 86 ? -0.847 10.678 -7.538 1.00 87.25 86 LYS A C 1
ATOM 625 O O . LYS A 1 86 ? -0.420 9.560 -7.831 1.00 87.25 86 LYS A O 1
ATOM 630 N N . PRO A 1 87 ? -0.346 11.802 -8.092 1.00 90.19 87 PRO A N 1
ATOM 631 C CA . PRO A 1 87 ? 0.713 11.757 -9.094 1.00 90.19 87 PRO A CA 1
ATOM 632 C C . PRO A 1 87 ? 1.960 11.107 -8.486 1.00 90.19 87 PRO A C 1
ATOM 634 O O . PRO A 1 87 ? 2.507 11.569 -7.480 1.00 90.19 87 PRO A O 1
ATOM 637 N N . CYS A 1 88 ? 2.371 9.984 -9.062 1.00 92.19 88 CYS A N 1
ATOM 638 C CA . CYS A 1 88 ? 3.475 9.164 -8.589 1.00 92.19 88 CYS A CA 1
ATOM 639 C C . CYS A 1 88 ? 4.124 8.476 -9.787 1.00 92.19 88 CYS A C 1
ATOM 641 O O . CYS A 1 88 ? 3.437 8.121 -10.739 1.00 92.19 88 CYS A O 1
ATOM 643 N N . GLY A 1 89 ? 5.437 8.248 -9.723 1.00 93.62 89 GLY A N 1
ATOM 644 C CA . GLY A 1 89 ? 6.138 7.490 -10.759 1.00 93.62 89 GLY A CA 1
ATOM 645 C C . GLY A 1 89 ? 5.724 6.017 -10.824 1.00 93.62 89 GLY A C 1
ATOM 646 O O . GLY A 1 89 ? 6.011 5.372 -11.819 1.00 93.62 89 GLY A O 1
ATOM 647 N N . GLY A 1 90 ? 5.077 5.475 -9.784 1.00 94.00 90 GLY A N 1
ATOM 648 C CA . GLY A 1 90 ? 4.536 4.110 -9.781 1.00 94.00 90 GLY A CA 1
ATOM 649 C C . GLY A 1 90 ? 5.576 2.993 -9.654 1.00 94.00 90 GLY A C 1
ATOM 650 O O . GLY A 1 90 ? 5.201 1.829 -9.644 1.00 94.00 90 GLY A O 1
ATOM 651 N N . ALA A 1 91 ? 6.866 3.313 -9.547 1.00 95.62 91 ALA A N 1
ATOM 652 C CA . ALA A 1 91 ? 7.926 2.318 -9.429 1.00 95.62 91 ALA A CA 1
ATOM 653 C C . ALA A 1 91 ? 7.882 1.595 -8.069 1.00 95.62 91 ALA A C 1
ATOM 655 O O . ALA A 1 91 ? 8.032 2.227 -7.022 1.00 95.62 91 ALA A O 1
ATOM 656 N N . ILE A 1 92 ? 7.733 0.270 -8.093 1.00 95.00 92 ILE A N 1
ATOM 657 C CA . ILE A 1 92 ? 7.790 -0.625 -6.936 1.00 95.00 92 ILE A CA 1
ATOM 658 C C . ILE A 1 92 ? 8.870 -1.706 -7.152 1.00 95.00 92 ILE A C 1
ATOM 660 O O . ILE A 1 92 ? 8.846 -2.420 -8.159 1.00 95.00 92 ILE A O 1
ATOM 664 N N . PRO A 1 93 ? 9.857 -1.839 -6.248 1.00 92.50 93 PRO A N 1
ATOM 665 C CA . PRO A 1 93 ? 10.865 -2.895 -6.331 1.00 92.50 93 PRO A CA 1
ATOM 666 C C . PRO A 1 93 ? 10.261 -4.302 -6.232 1.00 92.50 93 PRO A C 1
ATOM 668 O O . PRO A 1 93 ? 9.284 -4.507 -5.514 1.00 92.50 93 PRO A O 1
ATOM 671 N N . LEU A 1 94 ? 10.893 -5.297 -6.865 1.00 91.56 94 LEU A N 1
ATOM 672 C CA . LEU A 1 94 ? 10.430 -6.690 -6.810 1.00 91.56 94 LEU A CA 1
ATOM 673 C C . LEU A 1 94 ? 10.345 -7.246 -5.377 1.00 91.56 94 LEU A C 1
ATOM 675 O O . LEU A 1 94 ? 9.434 -8.012 -5.075 1.00 91.56 94 LEU A O 1
ATOM 679 N N . CYS A 1 95 ? 11.247 -6.838 -4.476 1.00 92.31 95 CYS A N 1
ATOM 680 C CA . CYS A 1 95 ? 11.175 -7.247 -3.071 1.00 92.31 95 CYS A CA 1
ATOM 681 C C . CYS A 1 95 ? 9.876 -6.782 -2.394 1.00 92.31 95 CYS A C 1
ATOM 683 O O . CYS A 1 95 ? 9.277 -7.551 -1.652 1.00 92.31 95 CYS A O 1
ATOM 685 N N . MET A 1 96 ? 9.396 -5.578 -2.715 1.00 93.31 96 MET A N 1
ATOM 686 C CA . MET A 1 96 ? 8.161 -5.021 -2.157 1.00 93.31 96 MET A CA 1
ATOM 687 C C . MET A 1 96 ? 6.919 -5.729 -2.711 1.00 93.31 96 MET A C 1
ATOM 689 O O . MET A 1 96 ? 5.943 -5.905 -1.994 1.00 93.31 96 MET A O 1
ATOM 693 N N . VAL A 1 97 ? 6.951 -6.187 -3.966 1.00 92.50 97 VAL A N 1
ATOM 694 C CA . VAL A 1 97 ? 5.862 -7.007 -4.530 1.00 92.50 97 VAL A CA 1
ATOM 695 C C . VAL A 1 97 ? 5.661 -8.274 -3.695 1.00 92.50 97 VAL A C 1
ATOM 697 O O . VAL A 1 97 ? 4.531 -8.602 -3.347 1.00 92.50 97 VAL A O 1
ATOM 700 N N . GLY A 1 98 ? 6.759 -8.948 -3.334 1.00 90.69 98 GLY A N 1
ATOM 701 C CA . GLY A 1 98 ? 6.716 -10.131 -2.475 1.00 90.69 98 GLY A CA 1
ATOM 702 C C . GLY A 1 98 ? 6.357 -9.812 -1.022 1.00 90.69 98 GLY A C 1
ATOM 703 O O . GLY A 1 98 ? 5.536 -10.505 -0.433 1.00 90.69 98 GLY A O 1
ATOM 704 N N . GLU A 1 99 ? 6.935 -8.756 -0.445 1.00 91.75 99 GLU A N 1
ATOM 705 C CA . GLU A 1 99 ? 6.703 -8.372 0.956 1.00 91.75 99 GLU A CA 1
ATOM 706 C C . GLU A 1 99 ? 5.239 -8.016 1.238 1.00 91.75 99 GLU A C 1
ATOM 708 O O . GLU A 1 99 ? 4.699 -8.393 2.276 1.00 91.75 99 GLU A O 1
ATOM 713 N N . PHE A 1 100 ? 4.581 -7.334 0.299 1.00 91.31 100 PHE A N 1
ATOM 714 C CA . PHE A 1 100 ? 3.180 -6.940 0.436 1.00 91.31 100 PHE A CA 1
ATOM 715 C C . PHE A 1 100 ? 2.201 -7.961 -0.150 1.00 91.31 100 PHE A C 1
ATOM 717 O O . PHE A 1 100 ? 1.000 -7.703 -0.118 1.00 91.31 100 PHE A O 1
ATOM 724 N N . ASP A 1 101 ? 2.674 -9.107 -0.650 1.00 92.38 101 ASP A N 1
ATOM 725 C CA . ASP A 1 101 ? 1.851 -10.122 -1.324 1.00 92.38 101 ASP A CA 1
ATOM 726 C C . ASP A 1 101 ? 0.945 -9.484 -2.396 1.00 92.38 101 ASP A C 1
ATOM 728 O O . ASP A 1 101 ? -0.290 -9.566 -2.376 1.00 92.38 101 ASP A O 1
ATOM 732 N N . LEU A 1 102 ? 1.573 -8.691 -3.271 1.00 94.12 102 LEU A N 1
ATOM 733 C CA . LEU A 1 102 ? 0.872 -8.006 -4.348 1.00 94.12 102 LEU A CA 1
ATOM 734 C C . LEU A 1 102 ? 0.683 -8.975 -5.518 1.00 94.12 102 LEU A C 1
ATOM 736 O O . LEU A 1 102 ? 1.668 -9.542 -6.006 1.00 94.12 102 LEU A O 1
ATOM 740 N N . PRO A 1 103 ? -0.549 -9.147 -6.014 1.00 94.31 103 PRO A N 1
ATOM 741 C CA . PRO A 1 103 ? -0.792 -9.975 -7.172 1.00 94.31 103 PRO A CA 1
ATOM 742 C C . PRO A 1 103 ? -0.172 -9.313 -8.410 1.00 94.31 103 PRO A C 1
ATOM 744 O O . PRO A 1 103 ? -0.048 -8.090 -8.524 1.00 94.31 103 PRO A O 1
ATOM 747 N N . LEU A 1 104 ? 0.302 -10.150 -9.334 1.00 91.12 104 LEU A N 1
ATOM 748 C CA . LEU A 1 104 ? 1.084 -9.693 -10.485 1.00 91.12 104 LEU A CA 1
ATOM 749 C C . LEU A 1 104 ? 0.260 -8.897 -11.508 1.00 91.12 104 LEU A C 1
ATOM 751 O O . LEU A 1 104 ? 0.852 -8.251 -12.368 1.00 91.12 104 LEU A O 1
ATOM 755 N N . ASP A 1 105 ? -1.067 -8.962 -11.430 1.00 93.38 105 ASP A N 1
ATOM 756 C CA . ASP A 1 105 ? -2.031 -8.235 -12.261 1.00 93.38 105 ASP A CA 1
ATOM 757 C C . ASP A 1 105 ? -2.147 -6.745 -11.893 1.00 93.38 105 ASP A C 1
ATOM 759 O O . ASP A 1 105 ? -2.472 -5.934 -12.755 1.00 93.38 105 ASP A O 1
ATOM 763 N N . ILE A 1 106 ? -1.794 -6.358 -10.662 1.00 94.88 106 ILE A N 1
ATOM 764 C CA . ILE A 1 106 ? -1.681 -4.944 -10.253 1.00 94.88 106 ILE A CA 1
ATOM 765 C C . ILE A 1 106 ? -0.484 -4.251 -10.924 1.00 94.88 106 ILE A C 1
ATOM 767 O O . ILE A 1 106 ? -0.433 -3.022 -11.021 1.00 94.88 106 ILE A O 1
ATOM 771 N N . ILE A 1 107 ? 0.500 -5.020 -11.392 1.00 95.56 107 ILE A N 1
ATOM 772 C CA . ILE A 1 107 ? 1.701 -4.493 -12.037 1.00 95.56 107 ILE A CA 1
ATOM 773 C C . ILE A 1 107 ? 1.404 -4.227 -13.515 1.00 95.56 107 ILE A C 1
ATOM 775 O O . ILE A 1 107 ? 1.533 -5.116 -14.354 1.00 95.56 107 ILE A O 1
ATOM 779 N N . ASP A 1 108 ? 1.080 -2.976 -13.845 1.00 94.44 108 ASP A N 1
ATOM 780 C CA . ASP A 1 108 ? 0.757 -2.559 -15.213 1.00 94.44 108 ASP A CA 1
ATOM 781 C C . ASP A 1 108 ? 1.952 -2.737 -16.174 1.00 94.44 108 ASP A C 1
ATOM 783 O O . ASP A 1 108 ? 1.775 -3.066 -17.349 1.00 94.44 108 ASP A O 1
ATOM 787 N N . ARG A 1 109 ? 3.191 -2.488 -15.712 1.00 95.06 109 ARG A N 1
ATOM 788 C CA . ARG A 1 109 ? 4.410 -2.645 -16.537 1.00 95.06 109 ARG A CA 1
ATOM 789 C C . ARG A 1 109 ? 5.593 -3.177 -15.739 1.00 95.06 109 ARG A C 1
ATOM 791 O O . ARG A 1 109 ? 5.742 -2.886 -14.557 1.00 95.06 109 ARG A O 1
ATOM 798 N N . ARG A 1 110 ? 6.490 -3.895 -16.417 1.00 94.31 110 ARG A N 1
ATOM 799 C CA . ARG A 1 110 ? 7.757 -4.389 -15.856 1.00 94.31 110 ARG A CA 1
ATOM 800 C C . ARG A 1 110 ? 8.928 -3.705 -16.548 1.00 94.31 110 ARG A C 1
ATOM 802 O O . ARG A 1 110 ? 9.160 -3.919 -17.735 1.00 94.31 110 ARG A O 1
ATOM 809 N N . VAL A 1 111 ? 9.651 -2.870 -15.812 1.00 94.50 111 VAL A N 1
ATOM 810 C CA . VAL A 1 111 ? 10.811 -2.134 -16.321 1.00 94.50 111 VAL A CA 1
ATOM 811 C C . VAL A 1 111 ? 12.081 -2.913 -15.993 1.00 94.50 111 VAL A C 1
ATOM 813 O O . VAL A 1 111 ? 12.371 -3.184 -14.831 1.00 94.50 111 VAL A O 1
ATOM 816 N N . THR A 1 112 ? 12.841 -3.267 -17.030 1.00 93.44 112 THR A N 1
ATOM 817 C CA . THR A 1 112 ? 14.110 -4.017 -16.928 1.00 93.44 112 THR A CA 1
ATOM 818 C C . THR A 1 112 ? 15.320 -3.217 -17.409 1.00 93.44 112 THR A C 1
ATOM 820 O O . THR A 1 112 ? 16.460 -3.632 -17.223 1.00 93.44 112 THR A O 1
ATOM 823 N N . LYS A 1 113 ? 15.085 -2.060 -18.037 1.00 91.69 113 LYS A N 1
ATOM 824 C CA . LYS A 1 113 ? 16.118 -1.165 -18.560 1.00 91.69 113 LYS A CA 1
ATOM 825 C C . LYS A 1 113 ? 15.808 0.252 -18.117 1.00 91.69 113 LYS A C 1
ATOM 827 O O . LYS A 1 113 ? 14.728 0.765 -18.403 1.00 91.69 113 LYS A O 1
ATOM 832 N N . MET A 1 114 ? 16.757 0.883 -17.444 1.00 93.38 114 MET A N 1
ATOM 833 C CA . MET A 1 114 ? 16.668 2.270 -17.003 1.00 93.38 114 MET A CA 1
ATOM 834 C C . MET A 1 114 ? 17.911 3.016 -17.481 1.00 93.38 114 MET A C 1
ATOM 836 O O . MET A 1 114 ? 18.959 2.417 -17.709 1.00 93.38 114 MET A O 1
ATOM 840 N N . LYS A 1 115 ? 17.810 4.331 -17.648 1.00 94.56 115 LYS A N 1
ATOM 841 C CA . LYS A 1 115 ? 18.936 5.174 -18.049 1.00 94.56 115 LYS A CA 1
ATOM 842 C C . LYS A 1 115 ? 18.923 6.437 -17.209 1.00 94.56 115 LYS A C 1
ATOM 844 O O . LYS A 1 115 ? 17.908 7.124 -17.151 1.00 94.56 115 LYS A O 1
ATOM 849 N N . MET A 1 116 ? 20.042 6.728 -16.564 1.00 95.00 116 MET A N 1
ATOM 850 C CA . MET A 1 116 ? 20.269 7.992 -15.878 1.00 95.00 116 MET A CA 1
ATOM 851 C C . MET A 1 116 ? 21.035 8.912 -16.824 1.00 95.00 116 MET A C 1
ATOM 853 O O . MET A 1 116 ? 22.067 8.513 -17.358 1.00 95.00 116 MET A O 1
ATOM 857 N N . ILE A 1 117 ? 20.515 10.114 -17.063 1.00 96.38 117 ILE A N 1
ATOM 858 C CA . ILE A 1 117 ? 21.116 11.104 -17.963 1.00 96.38 117 ILE A CA 1
ATOM 859 C C . ILE A 1 117 ? 21.435 12.344 -17.132 1.00 96.38 117 ILE A C 1
ATOM 861 O O . ILE A 1 117 ? 20.551 12.878 -16.462 1.00 96.38 117 ILE A O 1
ATOM 865 N N . SER A 1 118 ? 22.695 12.776 -17.134 1.00 97.44 118 SER A N 1
ATOM 866 C CA . SER A 1 118 ? 23.119 13.986 -16.427 1.00 97.44 118 SER A CA 1
ATOM 867 C C . SER A 1 118 ? 22.784 15.256 -17.225 1.00 97.44 118 SER A C 1
ATOM 869 O O . SER A 1 118 ? 22.626 15.183 -18.446 1.00 97.44 118 SER A O 1
ATOM 871 N N . PRO A 1 119 ? 22.749 16.446 -16.590 1.00 97.75 119 PRO A N 1
ATOM 872 C CA . PRO A 1 119 ? 22.606 17.718 -17.307 1.00 97.75 119 PRO A CA 1
ATOM 873 C C . PRO A 1 119 ? 23.698 17.965 -18.362 1.00 97.75 119 PRO A C 1
ATOM 875 O O . PRO A 1 119 ? 23.454 18.644 -19.352 1.00 97.75 119 PRO A O 1
ATOM 878 N N . SER A 1 120 ? 24.884 17.370 -18.189 1.00 97.75 120 SER A N 1
ATOM 879 C CA . SER A 1 120 ? 25.985 17.393 -19.167 1.00 97.75 120 SER A CA 1
ATOM 880 C C . SER A 1 120 ? 25.829 16.349 -20.284 1.00 97.75 120 SER A C 1
ATOM 882 O O . SER A 1 120 ? 26.788 16.061 -20.994 1.00 97.75 120 SER A O 1
ATOM 884 N N . ASN A 1 121 ? 24.642 15.751 -20.420 1.00 96.00 121 ASN A N 1
ATOM 885 C CA . ASN A 1 121 ? 24.292 14.733 -21.409 1.00 96.00 121 ASN A CA 1
ATOM 886 C C . ASN A 1 121 ? 25.127 13.438 -21.329 1.00 96.00 121 ASN A C 1
ATOM 888 O O . ASN A 1 121 ? 25.276 12.715 -22.314 1.00 96.00 121 ASN A O 1
ATOM 892 N N . VAL A 1 122 ? 25.656 13.112 -20.144 1.00 96.94 122 VAL A N 1
ATOM 893 C CA . VAL A 1 122 ? 26.315 11.822 -19.890 1.00 96.94 122 VAL A CA 1
ATOM 894 C C . VAL A 1 122 ? 25.253 10.803 -19.496 1.00 96.94 122 VAL A C 1
ATOM 896 O O . VAL A 1 122 ? 24.497 11.029 -18.551 1.00 96.94 122 VAL A O 1
ATOM 899 N N . ALA A 1 123 ? 25.197 9.678 -20.208 1.00 95.94 123 ALA A N 1
ATOM 900 C CA . ALA A 1 123 ? 24.222 8.620 -19.974 1.00 95.94 123 ALA A CA 1
ATOM 901 C C . ALA A 1 123 ? 24.851 7.396 -19.294 1.00 95.94 123 ALA A C 1
ATOM 903 O O . ALA A 1 123 ? 25.886 6.895 -19.730 1.00 95.94 123 ALA A O 1
ATOM 904 N N . VAL A 1 124 ? 24.178 6.877 -18.268 1.00 94.50 124 VAL A N 1
ATOM 905 C CA . VAL A 1 124 ? 24.528 5.633 -17.574 1.00 94.50 124 VAL A CA 1
ATOM 906 C C . VAL A 1 124 ? 23.336 4.683 -17.630 1.00 94.50 124 VAL A C 1
ATOM 908 O O . VAL A 1 124 ? 22.248 5.008 -17.151 1.00 94.50 124 VAL A O 1
ATOM 911 N N . ASP A 1 125 ? 23.534 3.499 -18.208 1.00 93.19 125 ASP A N 1
ATOM 912 C CA . ASP A 1 125 ? 22.511 2.453 -18.230 1.00 93.19 125 ASP A CA 1
ATOM 913 C C . ASP A 1 125 ? 22.444 1.736 -16.874 1.00 93.19 125 ASP A C 1
ATOM 915 O O . ASP A 1 125 ? 23.437 1.200 -16.380 1.00 93.19 125 ASP A O 1
ATOM 919 N N . ILE A 1 126 ? 21.245 1.672 -16.304 1.00 87.62 126 ILE A N 1
ATOM 920 C CA . ILE A 1 126 ? 20.922 0.982 -15.057 1.00 87.62 126 ILE A CA 1
ATOM 921 C C . ILE A 1 126 ? 20.101 -0.267 -15.403 1.00 87.62 126 ILE A C 1
ATOM 923 O O . ILE A 1 126 ? 19.215 -0.234 -16.258 1.00 87.62 126 ILE A O 1
ATOM 927 N N . GLY A 1 127 ? 20.400 -1.383 -14.736 1.00 84.19 127 GLY A N 1
ATOM 928 C CA . GLY A 1 127 ? 19.683 -2.651 -14.914 1.00 84.19 127 GLY A CA 1
ATOM 929 C C . GLY A 1 127 ? 20.490 -3.765 -15.584 1.00 84.19 127 GLY A C 1
ATOM 930 O O . GLY A 1 127 ? 20.019 -4.892 -15.645 1.00 84.19 127 GLY A O 1
ATOM 931 N N . ARG A 1 128 ? 21.736 -3.509 -16.015 1.00 83.38 128 ARG A N 1
ATOM 932 C CA . ARG A 1 128 ? 22.624 -4.553 -16.579 1.00 83.38 128 ARG A CA 1
ATOM 933 C C . ARG A 1 128 ? 22.936 -5.690 -15.597 1.00 83.38 128 ARG A C 1
ATOM 935 O O . ARG A 1 128 ? 23.311 -6.774 -16.023 1.00 83.38 128 ARG A O 1
ATOM 942 N N . THR A 1 129 ? 22.802 -5.431 -14.299 1.00 87.81 129 THR A N 1
ATOM 943 C CA . THR A 1 129 ? 23.016 -6.403 -13.220 1.00 87.81 129 THR A CA 1
ATOM 944 C C . THR A 1 129 ? 21.750 -7.160 -12.824 1.00 87.81 129 THR A C 1
ATOM 946 O O . THR A 1 129 ? 21.837 -8.041 -11.974 1.00 87.81 129 THR A O 1
ATOM 949 N N . LEU A 1 130 ? 20.584 -6.809 -13.380 1.00 88.38 130 LEU A N 1
ATOM 950 C CA . LEU A 1 130 ? 19.332 -7.498 -13.075 1.00 88.38 130 LEU A CA 1
ATOM 951 C C . LEU A 1 130 ? 19.354 -8.900 -13.679 1.00 88.38 130 LEU A C 1
ATOM 953 O O . LEU A 1 130 ? 19.748 -9.097 -14.831 1.00 88.38 130 LEU A O 1
ATOM 957 N N . LYS A 1 131 ? 18.889 -9.879 -12.908 1.00 91.19 131 LYS A N 1
ATOM 958 C CA . LYS A 1 131 ? 18.650 -11.231 -13.428 1.00 91.19 131 LYS A CA 1
ATOM 959 C C . LYS A 1 131 ? 17.449 -11.230 -14.385 1.00 91.19 131 LYS A C 1
ATOM 961 O O . LYS A 1 131 ? 16.596 -10.351 -14.288 1.00 91.19 131 LYS A O 1
ATOM 966 N N . PRO A 1 132 ? 17.287 -12.255 -15.246 1.00 89.25 132 PRO A N 1
ATOM 967 C CA . PRO A 1 132 ? 16.192 -12.305 -16.225 1.00 89.25 132 PRO A CA 1
ATOM 968 C C . PRO A 1 132 ? 14.768 -12.181 -15.653 1.00 89.25 132 PRO A C 1
ATOM 970 O O . PRO A 1 132 ? 13.852 -11.796 -16.371 1.00 89.25 132 PRO A O 1
ATOM 973 N N . HIS A 1 133 ? 14.572 -12.519 -14.377 1.00 88.06 133 HIS A N 1
ATOM 974 C CA . HIS A 1 133 ? 13.285 -12.441 -13.678 1.00 88.06 133 HIS A CA 1
ATOM 975 C C . HIS A 1 133 ? 13.148 -11.199 -12.783 1.00 88.06 133 HIS A C 1
ATOM 977 O O . HIS A 1 133 ? 12.091 -11.001 -12.187 1.00 88.06 133 HIS A O 1
ATOM 983 N N . GLU A 1 134 ? 14.198 -10.386 -12.648 1.00 92.06 134 GLU A N 1
ATOM 984 C CA . GLU A 1 134 ? 14.192 -9.184 -11.818 1.00 92.06 134 GLU A CA 1
ATOM 985 C C . GLU A 1 134 ? 13.722 -7.980 -12.640 1.00 92.06 134 GLU A C 1
ATOM 987 O O . GLU A 1 134 ? 14.145 -7.757 -13.775 1.00 92.06 134 GLU A O 1
ATOM 992 N N . TYR A 1 135 ? 12.818 -7.195 -12.063 1.00 93.75 135 TYR A N 1
ATOM 993 C CA . TYR A 1 135 ? 12.246 -6.017 -12.701 1.00 93.75 135 TYR A CA 1
ATOM 994 C C . TYR A 1 135 ? 11.788 -5.007 -11.647 1.00 93.75 135 TYR A C 1
ATOM 996 O O . TYR A 1 135 ? 11.583 -5.342 -10.480 1.00 93.75 135 TYR A O 1
ATOM 1004 N N . ILE A 1 136 ? 11.597 -3.765 -12.078 1.00 95.19 136 ILE A N 1
ATOM 1005 C CA . ILE A 1 136 ? 10.864 -2.752 -11.320 1.00 95.19 136 ILE A CA 1
ATOM 1006 C C . ILE A 1 136 ? 9.418 -2.799 -11.810 1.00 95.19 136 ILE A C 1
ATOM 1008 O O . ILE A 1 136 ? 9.159 -2.631 -13.006 1.00 95.19 136 ILE A O 1
ATOM 1012 N N . GLY A 1 137 ? 8.482 -3.087 -10.910 1.00 95.31 137 GLY A N 1
ATOM 1013 C CA . GLY A 1 137 ? 7.060 -3.024 -11.218 1.00 95.31 137 GLY A CA 1
ATOM 1014 C C . GLY A 1 137 ? 6.622 -1.572 -11.343 1.00 95.31 137 GLY A C 1
ATOM 1015 O O . GLY A 1 137 ? 7.090 -0.719 -10.598 1.00 95.31 137 GLY A O 1
ATOM 1016 N N . MET A 1 138 ? 5.735 -1.282 -12.282 1.00 97.00 138 MET A N 1
ATOM 1017 C CA . MET A 1 138 ? 5.087 0.018 -12.410 1.00 97.00 138 MET A CA 1
ATOM 1018 C C . MET A 1 138 ? 3.609 -0.173 -12.116 1.00 97.00 138 MET A C 1
ATOM 1020 O O . MET A 1 138 ? 2.966 -0.987 -12.778 1.00 97.00 138 MET A O 1
ATOM 1024 N N . VAL A 1 139 ? 3.093 0.562 -11.137 1.00 95.75 139 VAL A N 1
ATOM 1025 C CA . VAL A 1 139 ? 1.704 0.465 -10.683 1.00 95.75 139 VAL A CA 1
ATOM 1026 C C . VAL A 1 139 ? 0.998 1.809 -10.775 1.00 95.75 139 VAL A C 1
ATOM 1028 O O . VAL A 1 139 ? 1.601 2.869 -10.573 1.00 95.75 139 VAL A O 1
ATOM 1031 N N . ARG A 1 140 ? -0.308 1.758 -11.009 1.00 94.38 140 ARG A N 1
ATOM 1032 C CA . ARG A 1 140 ? -1.217 2.888 -10.820 1.00 94.38 140 ARG A CA 1
ATOM 1033 C C . ARG A 1 140 ? -1.628 3.037 -9.359 1.00 94.38 140 ARG A C 1
ATOM 1035 O O . ARG A 1 140 ? -1.909 2.056 -8.670 1.00 94.38 140 ARG A O 1
ATOM 1042 N N . ARG A 1 141 ? -1.650 4.282 -8.873 1.00 94.25 141 ARG A N 1
ATOM 1043 C CA . ARG A 1 141 ? -1.900 4.583 -7.454 1.00 94.25 141 ARG A CA 1
ATOM 1044 C C . ARG A 1 141 ? -3.332 4.300 -7.047 1.00 94.25 141 ARG A C 1
ATOM 1046 O O . ARG A 1 141 ? -3.543 3.749 -5.982 1.00 94.25 141 ARG A O 1
ATOM 1053 N N . GLU A 1 142 ? -4.294 4.605 -7.899 1.00 93.69 142 GLU A N 1
ATOM 1054 C CA . GLU A 1 142 ? -5.701 4.303 -7.669 1.00 93.69 142 GLU A CA 1
ATOM 1055 C C . GLU A 1 142 ? -5.946 2.795 -7.501 1.00 93.69 142 GLU A C 1
ATOM 1057 O O . GLU A 1 142 ? -6.706 2.403 -6.622 1.00 93.69 142 GLU A O 1
ATOM 1062 N N . VAL A 1 143 ? -5.239 1.952 -8.265 1.00 94.69 143 VAL A N 1
ATOM 1063 C CA . VAL A 1 143 ? -5.371 0.487 -8.204 1.00 94.69 143 VAL A CA 1
ATOM 1064 C C . VAL A 1 143 ? -4.671 -0.075 -6.969 1.00 94.69 143 VAL A C 1
ATOM 1066 O O . VAL A 1 143 ? -5.285 -0.815 -6.203 1.00 94.69 143 VAL A O 1
ATOM 1069 N N . LEU A 1 144 ? -3.406 0.300 -6.736 1.00 95.25 144 LEU A N 1
ATOM 1070 C CA . LEU A 1 144 ? -2.651 -0.177 -5.573 1.00 95.25 144 LEU A CA 1
ATOM 1071 C C . LEU A 1 144 ? -3.298 0.275 -4.256 1.00 95.25 144 LEU A C 1
ATOM 1073 O O . LEU A 1 144 ? -3.454 -0.524 -3.333 1.00 95.25 144 LEU A O 1
ATOM 1077 N N . ASP A 1 145 ? -3.664 1.554 -4.158 1.00 95.50 145 ASP A N 1
ATOM 1078 C CA . ASP A 1 145 ? -4.235 2.119 -2.938 1.00 95.50 145 ASP A CA 1
ATOM 1079 C C . ASP A 1 145 ? -5.625 1.519 -2.665 1.00 95.50 145 ASP A C 1
ATOM 1081 O O . ASP A 1 145 ? -5.968 1.302 -1.505 1.00 95.50 145 ASP A O 1
ATOM 1085 N N . ALA A 1 146 ? -6.436 1.243 -3.698 1.00 95.44 146 ALA A N 1
ATOM 1086 C CA . ALA A 1 146 ? -7.706 0.525 -3.541 1.00 95.44 146 ALA A CA 1
ATOM 1087 C C . ALA A 1 146 ? -7.484 -0.907 -3.044 1.00 95.44 146 ALA A C 1
ATOM 1089 O O . ALA A 1 146 ? -8.015 -1.263 -1.998 1.00 95.44 146 ALA A O 1
ATOM 1090 N N . TYR A 1 147 ? -6.606 -1.672 -3.698 1.00 96.31 147 TYR A N 1
ATOM 1091 C CA . TYR A 1 147 ? -6.297 -3.048 -3.302 1.00 96.31 147 TYR A CA 1
ATOM 1092 C C . TYR A 1 147 ? -5.877 -3.168 -1.829 1.00 96.31 147 TYR A C 1
ATOM 1094 O O . TYR A 1 147 ? -6.358 -4.039 -1.102 1.00 96.31 147 TYR A O 1
ATOM 1102 N N . LEU A 1 148 ? -5.002 -2.274 -1.357 1.00 96.69 148 LEU A N 1
ATOM 1103 C CA . LEU A 1 148 ? -4.546 -2.290 0.035 1.00 96.69 148 LEU A CA 1
ATOM 1104 C C . LEU A 1 148 ? -5.651 -1.888 1.023 1.00 96.69 148 LEU A C 1
ATOM 1106 O O . LEU A 1 148 ? -5.712 -2.434 2.124 1.00 96.69 148 LEU A O 1
ATOM 1110 N N . ARG A 1 149 ? -6.543 -0.964 0.647 1.00 97.00 149 ARG A N 1
ATOM 1111 C CA . ARG A 1 149 ? -7.709 -0.603 1.471 1.00 97.00 149 ARG A CA 1
ATOM 1112 C C . ARG A 1 149 ? -8.735 -1.728 1.528 1.00 97.00 149 ARG A C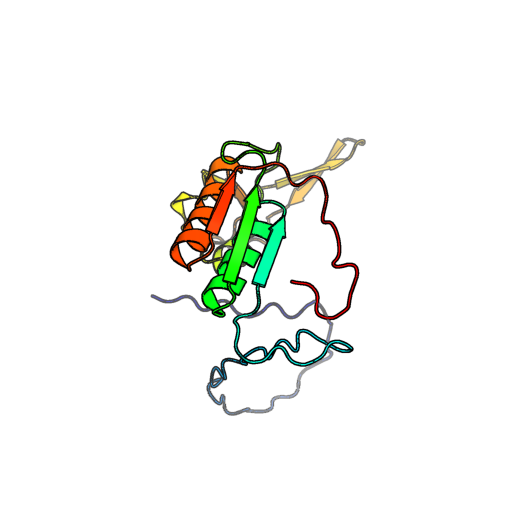 1
ATOM 1114 O O . ARG A 1 149 ? -9.235 -2.013 2.612 1.00 97.00 149 ARG A O 1
ATOM 1121 N N . ASP A 1 150 ? -8.996 -2.394 0.410 1.00 97.12 150 ASP A N 1
ATOM 1122 C CA . ASP A 1 150 ? -9.932 -3.518 0.338 1.00 97.12 150 ASP A CA 1
ATOM 1123 C C . ASP A 1 150 ? -9.435 -4.692 1.185 1.00 97.12 150 ASP A C 1
ATOM 1125 O O . ASP A 1 150 ? -10.202 -5.301 1.931 1.00 97.12 150 ASP A O 1
ATOM 1129 N N . ARG A 1 151 ? -8.123 -4.952 1.171 1.00 97.75 151 ARG A N 1
ATOM 1130 C CA . ARG A 1 151 ? -7.495 -5.918 2.081 1.00 97.75 151 ARG A CA 1
ATOM 1131 C C . ARG A 1 151 ? -7.619 -5.531 3.545 1.00 97.75 151 ARG A C 1
ATOM 1133 O O . ARG A 1 151 ? -7.906 -6.393 4.373 1.00 97.75 151 ARG A O 1
ATOM 1140 N N . ALA A 1 152 ? -7.415 -4.257 3.875 1.00 98.00 152 ALA A N 1
ATOM 1141 C CA . ALA A 1 152 ? -7.611 -3.779 5.238 1.00 98.00 152 ALA A CA 1
ATOM 1142 C C . ALA A 1 152 ? -9.067 -3.967 5.693 1.00 98.00 152 ALA A C 1
ATOM 1144 O O . ALA A 1 152 ? -9.300 -4.463 6.795 1.00 98.00 152 ALA A O 1
ATOM 1145 N N . ALA A 1 153 ? -10.035 -3.651 4.830 1.00 98.12 153 ALA A N 1
ATOM 1146 C CA . ALA A 1 153 ? -11.455 -3.857 5.096 1.00 98.12 153 ALA A CA 1
ATOM 1147 C C . ALA A 1 153 ? -11.794 -5.343 5.291 1.00 98.12 153 ALA A C 1
ATOM 1149 O O . ALA A 1 153 ? -12.436 -5.706 6.275 1.00 98.12 153 ALA A O 1
ATOM 1150 N N . ALA A 1 154 ? -11.289 -6.219 4.418 1.00 98.12 154 ALA A N 1
ATOM 1151 C CA . ALA A 1 154 ? -11.457 -7.667 4.534 1.00 98.12 154 ALA A CA 1
ATOM 1152 C C . ALA A 1 154 ? -10.830 -8.243 5.818 1.00 98.12 154 ALA A C 1
ATOM 1154 O O . ALA A 1 154 ? -11.315 -9.240 6.350 1.00 98.12 154 ALA A O 1
ATOM 1155 N N . ALA A 1 155 ? -9.777 -7.609 6.343 1.00 97.44 155 ALA A N 1
ATOM 1156 C CA . ALA A 1 155 ? -9.172 -7.956 7.627 1.00 97.44 155 ALA A CA 1
ATOM 1157 C C . ALA A 1 155 ? -9.948 -7.425 8.851 1.00 97.44 155 ALA A C 1
ATOM 1159 O O . ALA A 1 155 ? -9.590 -7.770 9.976 1.00 97.44 155 ALA A O 1
ATOM 1160 N N . GLY A 1 156 ? -10.988 -6.607 8.652 1.00 97.19 156 GLY A N 1
ATOM 1161 C CA . GLY A 1 156 ? -11.834 -6.055 9.713 1.00 97.19 156 GLY A CA 1
ATOM 1162 C C . GLY A 1 156 ? -11.594 -4.579 10.044 1.00 97.19 156 GLY A C 1
ATOM 1163 O O . GLY A 1 156 ? -12.115 -4.102 11.051 1.00 97.19 156 GLY A O 1
ATOM 1164 N N . ALA A 1 157 ? -10.816 -3.840 9.243 1.00 98.06 157 ALA A N 1
ATOM 1165 C CA . ALA A 1 157 ? -10.697 -2.392 9.409 1.00 98.06 157 ALA A CA 1
ATOM 1166 C C . ALA A 1 157 ? -11.949 -1.668 8.886 1.00 98.06 157 ALA A C 1
ATOM 1168 O O . ALA A 1 157 ? -12.439 -1.950 7.793 1.00 98.06 157 ALA A O 1
ATOM 1169 N N . THR A 1 158 ? -12.427 -0.667 9.620 1.00 98.19 158 THR A N 1
ATOM 1170 C CA . THR A 1 158 ? -13.511 0.209 9.162 1.00 98.19 158 THR A CA 1
ATOM 1171 C C . THR A 1 158 ? -12.935 1.327 8.306 1.00 98.19 158 THR A C 1
ATOM 1173 O O . THR A 1 158 ? -12.127 2.120 8.787 1.00 98.19 158 THR A O 1
ATOM 1176 N N . ILE A 1 159 ? -13.361 1.424 7.047 1.00 97.94 159 ILE A N 1
ATOM 1177 C CA . ILE A 1 159 ? -12.918 2.481 6.131 1.00 97.94 159 ILE A CA 1
ATOM 1178 C C . ILE A 1 159 ? -13.927 3.632 6.145 1.00 97.94 159 ILE A C 1
ATOM 1180 O O . ILE A 1 159 ? -15.109 3.437 5.874 1.00 97.94 159 ILE A O 1
ATOM 1184 N N . ILE A 1 160 ? -13.454 4.842 6.430 1.00 97.62 160 ILE A N 1
ATOM 1185 C CA . ILE A 1 160 ? -14.240 6.074 6.431 1.00 97.62 160 ILE A CA 1
ATOM 1186 C C . ILE A 1 160 ? -13.718 6.984 5.323 1.00 97.62 160 ILE A C 1
ATOM 1188 O O . ILE A 1 160 ? -12.544 7.359 5.306 1.00 97.62 160 ILE A O 1
ATOM 1192 N N . ASN A 1 161 ? -14.611 7.375 4.416 1.00 97.31 161 ASN A N 1
ATOM 1193 C CA . ASN A 1 161 ? -14.338 8.451 3.474 1.00 97.31 161 ASN A CA 1
ATOM 1194 C C . ASN A 1 161 ? -14.536 9.797 4.183 1.00 97.31 161 ASN A C 1
ATOM 1196 O O . ASN A 1 161 ? -15.667 10.175 4.486 1.00 97.31 161 ASN A O 1
ATOM 1200 N N . GLY A 1 162 ? -13.454 10.503 4.494 1.00 96.31 162 GLY A N 1
ATOM 1201 C CA . GLY A 1 162 ? -13.531 11.749 5.247 1.00 96.31 162 GLY A CA 1
ATOM 1202 C C . GLY A 1 162 ? -12.203 12.483 5.369 1.00 96.31 162 GLY A C 1
ATOM 1203 O O . GLY A 1 162 ? -11.124 11.895 5.328 1.00 96.31 162 GLY A O 1
ATOM 1204 N N . LEU A 1 163 ? -12.281 13.803 5.535 1.00 96.31 163 LEU A N 1
ATOM 1205 C CA . LEU A 1 163 ? -11.124 14.634 5.847 1.00 96.31 163 LEU A CA 1
ATOM 1206 C C . LEU A 1 163 ? -10.959 14.735 7.362 1.00 96.31 163 LEU A C 1
ATOM 1208 O O . LEU A 1 163 ? -11.788 15.327 8.047 1.00 96.31 163 LEU A O 1
ATOM 1212 N N . PHE A 1 164 ? -9.859 14.197 7.876 1.00 95.94 164 PHE A N 1
ATOM 1213 C CA . PHE A 1 164 ? -9.473 14.408 9.263 1.00 95.94 164 PHE A CA 1
ATOM 1214 C C . PHE A 1 164 ? -8.926 15.832 9.452 1.00 95.94 164 PHE A C 1
ATOM 1216 O O . PHE A 1 164 ? -7.975 16.222 8.776 1.00 95.94 164 PHE A O 1
ATOM 1223 N N . LEU A 1 165 ? -9.533 16.602 10.360 1.00 96.00 165 LEU A N 1
ATOM 1224 C CA . LEU A 1 165 ? -9.171 18.004 10.612 1.00 96.00 165 LEU A CA 1
ATOM 1225 C C . LEU A 1 165 ? -8.472 18.194 11.957 1.00 96.00 165 LEU A C 1
ATOM 1227 O O . LEU A 1 165 ? -7.432 18.843 12.029 1.00 96.00 165 LEU A O 1
ATOM 1231 N N . LYS A 1 166 ? -9.049 17.638 13.023 1.00 94.50 166 LYS A N 1
ATOM 1232 C CA . LYS A 1 166 ? -8.534 17.761 14.384 1.00 94.50 166 LYS A CA 1
ATOM 1233 C C . LYS A 1 166 ? -8.958 16.569 15.233 1.00 94.50 166 LYS A C 1
ATOM 1235 O O . LYS A 1 166 ? -9.951 15.910 14.929 1.00 94.50 166 LYS A O 1
ATOM 1240 N N . MET A 1 167 ? -8.216 16.348 16.310 1.00 90.00 167 MET A N 1
ATOM 1241 C CA . MET A 1 167 ? -8.597 15.468 17.408 1.00 90.00 167 MET A CA 1
ATOM 1242 C C . MET A 1 167 ? -8.600 16.293 18.684 1.00 90.00 167 MET A C 1
ATOM 1244 O O . MET A 1 167 ? -7.584 16.890 19.035 1.00 90.00 167 MET A O 1
ATOM 1248 N N . ASP A 1 168 ? -9.745 16.319 19.353 1.00 90.19 168 ASP A N 1
ATOM 1249 C CA . ASP A 1 168 ? -9.864 16.899 20.681 1.00 90.19 168 ASP A CA 1
ATOM 1250 C C . ASP A 1 168 ? -9.436 15.829 21.697 1.00 90.19 168 ASP A C 1
ATOM 1252 O O . ASP A 1 168 ? -9.855 14.672 21.616 1.00 90.19 168 ASP A O 1
ATOM 1256 N N . LEU A 1 169 ? -8.523 16.190 22.598 1.00 84.00 169 LEU A N 1
ATOM 1257 C CA . LEU A 1 169 ? -8.043 15.282 23.635 1.00 84.00 169 LEU A CA 1
ATOM 1258 C C . LEU A 1 169 ? -9.000 15.322 24.834 1.00 84.00 169 LEU A C 1
ATOM 1260 O O . LEU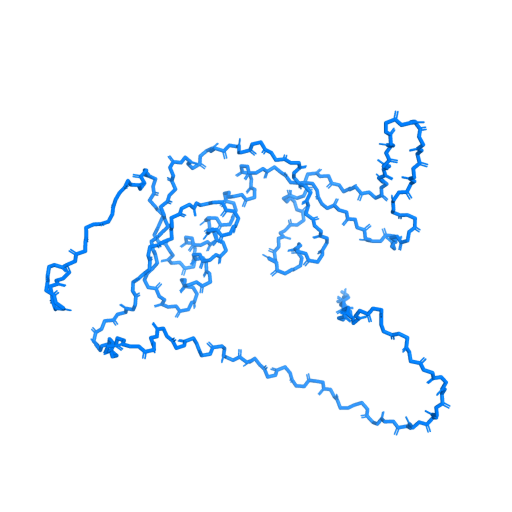 A 1 169 ? -9.515 16.396 25.151 1.00 84.00 169 LEU A O 1
ATOM 1264 N N . PRO A 1 170 ? -9.214 14.192 25.527 1.00 82.62 170 PRO A N 1
ATOM 1265 C CA . PRO A 1 170 ? -10.020 14.178 26.739 1.00 82.62 170 PRO A CA 1
ATOM 1266 C C . PRO A 1 170 ? -9.417 15.112 27.799 1.00 82.62 170 PRO A C 1
ATOM 1268 O O . PRO A 1 170 ? -8.221 15.048 28.088 1.00 82.62 170 PRO A O 1
ATOM 1271 N N . GLU A 1 171 ? -10.255 15.959 28.403 1.00 81.00 171 GLU A N 1
ATOM 1272 C CA . GLU A 1 171 ? -9.838 16.919 29.443 1.00 81.00 171 GLU A CA 1
ATOM 1273 C C . GLU A 1 171 ? -9.329 16.222 30.716 1.00 81.00 171 GLU A C 1
ATOM 1275 O O . GLU A 1 171 ? -8.487 16.751 31.442 1.00 81.00 171 GLU A O 1
ATOM 1280 N N . PHE A 1 172 ? -9.801 14.998 30.970 1.00 80.81 172 PHE A N 1
ATOM 1281 C CA . PHE A 1 172 ? -9.443 14.193 32.134 1.00 80.81 172 PHE A CA 1
ATOM 1282 C C . PHE A 1 172 ? -8.877 12.837 31.705 1.00 80.81 172 PHE A C 1
ATOM 1284 O O . PHE A 1 172 ? -9.331 12.244 30.732 1.00 80.81 172 PHE A O 1
ATOM 1291 N N . LYS A 1 173 ? -7.939 12.281 32.487 1.00 69.69 173 LYS A N 1
ATOM 1292 C CA . LYS A 1 173 ? -7.257 10.998 32.191 1.00 69.69 173 LYS A CA 1
ATOM 1293 C C . LYS A 1 173 ? -8.187 9.809 31.898 1.00 69.69 173 LYS A C 1
ATOM 1295 O O . LYS A 1 173 ? -7.753 8.876 31.232 1.00 69.69 173 LYS A O 1
ATOM 1300 N N . ASN A 1 174 ? -9.414 9.836 32.418 1.00 67.75 174 ASN A N 1
ATOM 1301 C CA . ASN A 1 174 ? -10.406 8.766 32.278 1.00 67.75 174 ASN A CA 1
ATOM 1302 C C . ASN A 1 174 ? -11.663 9.209 31.511 1.00 67.75 174 ASN A C 1
ATOM 1304 O O . ASN A 1 174 ? -12.642 8.464 31.497 1.00 67.75 174 ASN A O 1
ATOM 1308 N N . ALA A 1 175 ? -11.677 10.417 30.935 1.00 65.31 175 ALA A N 1
ATOM 1309 C CA . ALA A 1 175 ? -12.778 10.812 30.066 1.00 65.31 175 ALA A CA 1
ATOM 1310 C C . ALA A 1 175 ? -12.734 9.960 28.776 1.00 65.31 175 ALA A C 1
ATOM 1312 O O . ALA A 1 175 ? -11.633 9.611 28.333 1.00 65.31 175 ALA A O 1
ATOM 1313 N N . PRO A 1 176 ? -13.905 9.545 28.255 1.00 56.06 176 PRO A N 1
ATOM 1314 C CA . PRO A 1 176 ? -14.001 8.649 27.104 1.00 56.06 176 PRO A CA 1
ATOM 1315 C C . PRO A 1 176 ? -13.361 9.217 25.833 1.00 56.06 176 PRO A C 1
ATOM 1317 O O . PRO A 1 176 ? -13.346 10.458 25.673 1.00 56.06 176 PRO A O 1
#

Radius of gyration: 22.38 Å; chains: 1; bounding box: 54×47×54 Å

Organism: NCBI:txid192259

InterPro domains:
  IPR002938 FAD-binding domain [PF01494] (51-81)
  IPR036188 FAD/NAD(P)-binding domain superfamily [G3DSA:3.50.50.60] (49-171)
  IPR036188 FAD/NAD(P)-binding domain superfamily [SSF51905] (49-162)
  IPR050407 Geranylgeranyl Reductase [PTHR42685] (48-170)